Protein AF-A0A4S2CFI7-F1 (afdb_monomer_lite)

Secondary structure (DSSP, 8-state):
-B-TTT--B----TTTTTEEEETTTTEEEE---HHHHHHHHHHHHHHHHHHHSS--SEEEEEEEESS-TTPPPEEEEEESSS---TTTGGG--EE-SSHHHHHHTTSSSSSSEEEEEEEEEES--

Radius of gyration: 17.11 Å; chains: 1; bounding box: 37×32×46 Å

Foldseek 3Di:
DQDPPPRDDDDAPPCNQQWDADPVVRFIFGDADLVVQLVQLVVQQVVVCVPPVDAFQKWWFWKGFPPDGPDDTDTAIEGCPPDDDPVCNVRHPYYHVHSVRVSCQQDPPDDRMHTRHTDHTHNDD

Structure (mmCIF, N/CA/C/O backbone):
data_AF-A0A4S2CFI7-F1
#
_entry.id   AF-A0A4S2CFI7-F1
#
loop_
_atom_site.group_PDB
_atom_site.id
_atom_site.type_symbol
_atom_site.label_atom_id
_atom_site.label_alt_id
_atom_site.label_comp_id
_atom_site.label_asym_id
_atom_site.label_entity_id
_atom_site.label_seq_id
_atom_site.pdbx_PDB_ins_code
_atom_site.Cartn_x
_atom_site.Cartn_y
_atom_site.Cartn_z
_atom_site.occupancy
_atom_site.B_iso_or_equiv
_atom_site.auth_seq_id
_atom_site.auth_comp_id
_atom_site.auth_asym_id
_atom_site.auth_atom_id
_atom_site.pdbx_PDB_model_num
ATOM 1 N N . MET A 1 1 ? 19.513 -15.300 -19.535 1.00 69.62 1 MET A N 1
ATOM 2 C CA . MET A 1 1 ? 18.049 -15.502 -19.647 1.00 69.62 1 MET A CA 1
ATOM 3 C C . MET A 1 1 ? 17.572 -14.963 -20.997 1.00 69.62 1 MET A C 1
ATOM 5 O O . MET A 1 1 ? 18.251 -14.113 -21.568 1.00 69.62 1 MET A O 1
ATOM 9 N N . ILE A 1 2 ? 16.498 -15.518 -21.569 1.00 75.38 2 ILE A N 1
ATOM 10 C CA . ILE A 1 2 ? 15.978 -15.089 -22.880 1.00 75.38 2 ILE A CA 1
ATOM 11 C C . ILE A 1 2 ? 15.001 -13.940 -22.649 1.00 75.38 2 ILE A C 1
ATOM 13 O O . ILE A 1 2 ? 14.039 -14.109 -21.905 1.00 75.38 2 ILE A O 1
ATOM 17 N N . ASN A 1 3 ? 15.234 -12.797 -23.289 1.00 71.38 3 ASN A N 1
ATOM 18 C CA . ASN A 1 3 ? 14.285 -11.691 -23.262 1.00 71.38 3 ASN A CA 1
ATOM 19 C C . ASN A 1 3 ? 12.974 -12.127 -23.960 1.00 71.38 3 ASN A C 1
ATOM 21 O O . ASN A 1 3 ? 13.016 -12.557 -25.121 1.00 71.38 3 ASN A O 1
ATOM 25 N N . PRO A 1 4 ? 11.807 -12.051 -23.293 1.00 75.00 4 PRO A N 1
ATOM 26 C CA . PRO A 1 4 ? 10.551 -12.537 -23.859 1.00 75.00 4 PRO A CA 1
ATOM 27 C C . PRO A 1 4 ? 10.091 -11.733 -25.084 1.00 75.00 4 PRO A C 1
ATOM 29 O O . PRO A 1 4 ? 9.435 -12.321 -25.952 1.00 75.00 4 PRO A O 1
ATOM 32 N N . ASN A 1 5 ? 10.491 -10.461 -25.193 1.00 76.12 5 ASN A N 1
ATOM 33 C CA . ASN A 1 5 ? 10.078 -9.536 -26.248 1.00 76.12 5 ASN A CA 1
ATOM 34 C C . ASN A 1 5 ? 10.846 -9.753 -27.563 1.00 76.12 5 ASN A C 1
ATOM 36 O O . ASN A 1 5 ? 10.228 -9.784 -28.623 1.00 76.12 5 ASN A O 1
ATOM 40 N N . ASP A 1 6 ? 12.173 -9.937 -27.517 1.00 89.12 6 ASP A N 1
ATOM 41 C CA . ASP A 1 6 ? 13.024 -10.005 -28.726 1.00 89.12 6 ASP A CA 1
ATOM 42 C C . ASP A 1 6 ? 13.767 -11.342 -28.925 1.00 89.12 6 ASP A C 1
ATOM 44 O O . ASP A 1 6 ? 14.447 -11.537 -29.932 1.00 89.12 6 ASP A O 1
ATOM 48 N N . LYS A 1 7 ? 13.623 -12.285 -27.984 1.00 82.44 7 LYS A N 1
ATOM 49 C CA . LYS A 1 7 ? 14.275 -13.609 -27.973 1.00 82.44 7 LYS A CA 1
ATOM 50 C C . LYS A 1 7 ? 15.808 -13.580 -27.926 1.00 82.44 7 LYS A C 1
ATOM 52 O O . LYS A 1 7 ? 16.443 -14.619 -28.111 1.00 82.44 7 LYS A O 1
ATOM 57 N N . SER A 1 8 ? 16.418 -12.431 -27.638 1.00 87.94 8 SER A N 1
ATOM 58 C CA . SER A 1 8 ? 17.863 -12.320 -27.442 1.00 87.94 8 SER A CA 1
ATOM 59 C C . SER A 1 8 ? 18.303 -12.930 -26.106 1.00 87.94 8 SER A C 1
ATOM 61 O O . SER A 1 8 ? 17.574 -12.905 -25.108 1.00 87.94 8 SER A O 1
ATOM 63 N N . PHE A 1 9 ? 19.519 -13.484 -26.071 1.00 78.38 9 PHE A N 1
ATOM 64 C CA . PHE A 1 9 ? 20.162 -13.874 -24.818 1.00 78.38 9 PHE A CA 1
ATOM 65 C C . PHE A 1 9 ? 20.728 -12.625 -24.149 1.00 78.38 9 PHE A C 1
ATOM 67 O O . PHE A 1 9 ? 21.647 -12.003 -24.680 1.00 78.38 9 PHE A O 1
ATOM 74 N N . ARG A 1 10 ? 20.203 -12.284 -22.971 1.00 75.19 10 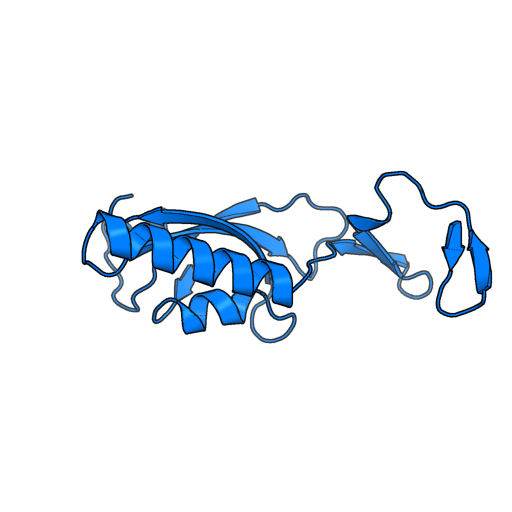ARG A N 1
ATOM 75 C CA . ARG A 1 10 ? 20.738 -11.204 -22.139 1.00 75.19 10 ARG A CA 1
ATOM 76 C C . ARG A 1 10 ? 21.206 -11.758 -20.798 1.00 75.19 10 ARG A C 1
ATOM 78 O O . ARG A 1 10 ? 20.628 -12.713 -20.257 1.00 75.19 10 ARG A O 1
ATOM 85 N N . ASN A 1 11 ? 22.294 -11.180 -20.300 1.00 71.88 11 ASN A N 1
ATOM 86 C CA . ASN A 1 11 ? 22.727 -11.402 -18.932 1.00 71.88 11 ASN A CA 1
ATOM 87 C C . ASN A 1 11 ? 21.939 -10.437 -18.050 1.00 71.88 11 ASN A C 1
ATOM 89 O O . ASN A 1 11 ? 22.105 -9.228 -18.174 1.00 71.88 11 ASN A O 1
ATOM 93 N N . TYR A 1 12 ? 21.054 -10.982 -17.232 1.00 67.75 12 TYR A N 1
ATOM 94 C CA . TYR A 1 12 ? 20.316 -10.228 -16.234 1.00 67.75 12 TYR A CA 1
ATOM 95 C C . TYR A 1 12 ? 20.971 -10.556 -14.898 1.00 67.75 12 TYR A C 1
ATOM 97 O O . TYR A 1 12 ? 21.232 -11.731 -14.633 1.00 67.75 12 TYR A O 1
ATOM 105 N N . THR A 1 13 ? 21.310 -9.535 -14.120 1.00 66.88 13 THR A N 1
ATOM 106 C CA . THR A 1 13 ? 21.809 -9.709 -12.754 1.00 66.88 13 THR A CA 1
ATOM 107 C C . THR A 1 13 ? 20.684 -10.219 -11.853 1.00 66.88 13 THR A C 1
ATOM 109 O O . THR A 1 13 ? 19.512 -10.140 -12.222 1.00 66.88 13 THR A O 1
ATOM 112 N N . ASP A 1 14 ? 21.026 -10.738 -10.674 1.00 64.19 14 ASP A N 1
ATOM 113 C CA . ASP A 1 14 ? 20.045 -11.305 -9.734 1.00 64.19 14 ASP A CA 1
ATOM 114 C C . ASP A 1 14 ? 18.986 -10.271 -9.283 1.00 64.19 14 ASP A C 1
ATOM 116 O O . ASP A 1 14 ? 17.872 -10.631 -8.921 1.00 64.19 14 ASP A O 1
ATOM 120 N N . GLU A 1 15 ? 19.298 -8.978 -9.401 1.00 66.31 15 GLU A N 1
ATOM 121 C CA . GLU A 1 15 ? 18.434 -7.836 -9.064 1.00 66.31 15 GLU A CA 1
ATOM 122 C C . GLU A 1 15 ? 17.577 -7.339 -10.245 1.00 66.31 15 GLU A C 1
ATOM 124 O O . GLU A 1 15 ? 16.806 -6.392 -10.105 1.00 66.31 15 GLU A O 1
ATOM 129 N N . ALA A 1 16 ? 17.690 -7.946 -11.430 1.00 65.00 16 ALA A N 1
ATOM 130 C CA . ALA A 1 16 ? 17.037 -7.454 -12.648 1.00 65.00 16 ALA A CA 1
ATOM 131 C C . ALA A 1 16 ? 15.499 -7.524 -12.632 1.00 65.00 16 ALA A C 1
ATOM 133 O O . ALA A 1 16 ? 14.859 -7.005 -13.545 1.00 65.00 16 ALA A O 1
ATOM 134 N N . PHE A 1 17 ? 14.918 -8.191 -11.635 1.00 68.31 17 PHE A N 1
ATOM 135 C CA . PHE A 1 17 ? 13.473 -8.232 -11.411 1.00 68.31 17 PHE A CA 1
ATOM 136 C C . PHE A 1 17 ? 12.990 -7.175 -10.415 1.00 68.31 17 PHE A C 1
ATOM 138 O O . PHE A 1 17 ? 11.791 -6.967 -10.305 1.00 68.31 17 PHE A O 1
ATOM 145 N N . ILE A 1 18 ? 13.910 -6.503 -9.720 1.00 73.81 18 ILE A N 1
ATOM 146 C CA . ILE A 1 18 ? 13.594 -5.493 -8.704 1.00 73.81 18 ILE A CA 1
ATOM 147 C C . ILE A 1 18 ? 13.506 -4.104 -9.351 1.00 73.81 18 ILE A C 1
ATOM 149 O O . ILE A 1 18 ? 12.705 -3.270 -8.940 1.00 73.81 18 ILE A O 1
ATOM 153 N N . TYR A 1 19 ? 14.287 -3.863 -10.412 1.00 78.50 19 TYR A N 1
ATOM 154 C CA . TYR A 1 19 ? 14.309 -2.581 -11.115 1.00 78.50 19 TYR A CA 1
ATOM 155 C C . TYR A 1 19 ? 14.288 -2.750 -12.638 1.00 78.50 19 TYR A C 1
ATOM 157 O O . TYR A 1 19 ? 14.992 -3.586 -13.208 1.00 78.50 19 TYR A O 1
ATOM 165 N N . GLY A 1 20 ? 13.521 -1.899 -13.316 1.00 79.62 20 GLY A N 1
ATOM 166 C CA . GLY A 1 20 ? 13.465 -1.789 -14.766 1.00 79.62 20 GLY A CA 1
ATOM 167 C C . GLY A 1 20 ? 14.380 -0.677 -15.258 1.00 79.62 20 GLY A C 1
ATOM 168 O O . GLY A 1 20 ? 14.179 0.485 -14.921 1.00 79.62 20 GLY A O 1
ATOM 169 N N . TRP A 1 21 ? 15.373 -1.012 -16.084 1.00 82.75 21 TRP A N 1
ATOM 170 C CA . TRP A 1 21 ? 16.262 -0.032 -16.715 1.00 82.75 21 TRP A CA 1
ATOM 171 C C . TRP A 1 21 ? 15.764 0.373 -18.105 1.00 82.75 21 TRP A C 1
ATOM 173 O O . TRP A 1 21 ? 15.538 -0.478 -18.969 1.00 82.75 21 TRP A O 1
ATOM 183 N N . CYS A 1 22 ? 15.661 1.679 -18.347 1.00 81.62 22 CYS A N 1
ATOM 184 C CA . CYS A 1 22 ? 15.386 2.244 -19.660 1.00 81.62 22 CYS A CA 1
ATOM 185 C C . CYS A 1 22 ? 16.680 2.751 -20.311 1.00 81.62 22 CYS A C 1
ATOM 187 O O . CYS A 1 22 ? 17.249 3.767 -19.903 1.00 81.62 22 CYS A O 1
ATOM 189 N N . ASP A 1 23 ? 17.122 2.073 -21.373 1.00 81.69 23 ASP A N 1
ATOM 190 C CA . ASP A 1 23 ? 18.340 2.436 -22.103 1.00 81.69 23 ASP A CA 1
ATOM 191 C C . ASP A 1 23 ? 18.246 3.776 -22.838 1.00 81.69 23 ASP A C 1
ATOM 193 O O . ASP A 1 23 ? 19.274 4.426 -23.022 1.00 81.69 23 ASP A O 1
ATOM 197 N N . ASP A 1 24 ? 17.056 4.211 -23.242 1.00 86.94 24 ASP A N 1
ATOM 198 C CA . ASP A 1 24 ? 16.885 5.492 -23.934 1.00 86.94 24 ASP A CA 1
ATOM 199 C C . ASP A 1 24 ? 16.895 6.658 -22.941 1.00 86.94 24 ASP A C 1
ATOM 201 O O . ASP A 1 24 ? 17.576 7.662 -23.155 1.00 86.94 24 ASP A O 1
ATOM 205 N N . CYS A 1 25 ? 16.201 6.492 -21.813 1.00 84.31 25 CYS A N 1
ATOM 206 C CA . CYS A 1 25 ? 16.101 7.504 -20.764 1.00 84.31 25 CYS A CA 1
ATOM 207 C C . CYS A 1 25 ? 17.321 7.534 -19.832 1.00 84.31 25 CYS A C 1
ATOM 209 O O . CYS A 1 25 ? 17.503 8.510 -19.109 1.00 84.31 25 CYS A O 1
ATOM 211 N N . LYS A 1 26 ? 18.151 6.481 -19.837 1.00 84.00 26 LYS A N 1
ATOM 212 C CA . LYS A 1 26 ? 19.283 6.298 -18.910 1.00 84.00 26 LYS A CA 1
ATOM 213 C C . LYS A 1 26 ? 18.859 6.370 -17.439 1.00 84.00 26 LYS A C 1
ATOM 215 O O . LYS A 1 26 ? 19.579 6.924 -16.612 1.00 84.00 26 LYS A O 1
ATOM 220 N N . THR A 1 27 ? 17.695 5.802 -17.138 1.00 81.06 27 THR A N 1
ATOM 221 C CA . THR A 1 27 ? 17.100 5.779 -15.799 1.00 81.06 27 THR A CA 1
ATOM 222 C C . THR A 1 27 ? 16.600 4.380 -15.448 1.00 81.06 27 THR A C 1
ATOM 224 O O . THR A 1 27 ? 16.267 3.598 -16.344 1.00 81.06 27 THR A O 1
ATOM 227 N N . GLY A 1 28 ? 16.579 4.070 -14.154 1.00 79.19 28 GLY A N 1
ATOM 228 C CA . GLY A 1 28 ? 16.033 2.839 -13.596 1.00 79.19 28 GLY A CA 1
ATOM 229 C C . GLY A 1 28 ? 14.880 3.150 -12.648 1.00 79.19 28 GLY A C 1
ATOM 230 O O . GLY A 1 28 ? 14.958 4.122 -11.904 1.00 79.19 28 GLY A O 1
ATOM 231 N N . VAL A 1 29 ? 13.835 2.328 -12.669 1.00 80.94 29 VAL A N 1
ATOM 232 C CA . VAL A 1 29 ? 12.657 2.456 -11.794 1.00 80.94 29 VAL A CA 1
ATOM 233 C C . VAL A 1 29 ? 12.418 1.157 -11.037 1.00 80.94 29 VAL A C 1
ATOM 235 O O . VAL A 1 29 ? 12.740 0.092 -11.561 1.00 80.94 29 VAL A O 1
ATOM 238 N N . VAL A 1 30 ? 11.863 1.229 -9.827 1.00 83.81 30 VAL A N 1
ATOM 239 C CA . VAL A 1 30 ? 11.397 0.039 -9.094 1.00 83.81 30 VAL A CA 1
ATOM 240 C C . VAL A 1 30 ? 10.281 -0.633 -9.895 1.00 83.81 30 VAL A C 1
ATOM 242 O O . VAL A 1 30 ? 9.415 0.046 -10.450 1.00 83.81 30 VAL A O 1
ATOM 245 N N . LEU A 1 31 ? 10.319 -1.961 -9.988 1.00 84.88 31 LEU A N 1
ATOM 246 C CA . LEU A 1 31 ? 9.222 -2.752 -10.537 1.00 84.88 31 LEU A CA 1
ATOM 247 C C . LEU A 1 31 ? 8.326 -3.222 -9.393 1.00 84.88 31 LEU A 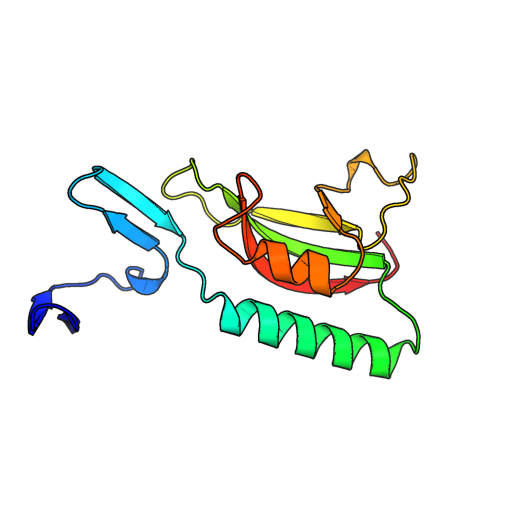C 1
ATOM 249 O O . LEU A 1 31 ? 8.823 -3.708 -8.382 1.00 84.88 31 LEU A O 1
ATOM 253 N N . SER A 1 32 ? 7.018 -3.091 -9.582 1.00 88.12 32 SER A N 1
ATOM 254 C CA . SER A 1 32 ? 5.994 -3.604 -8.673 1.00 88.12 32 SER A CA 1
ATOM 255 C C . SER A 1 32 ? 4.966 -4.385 -9.486 1.00 88.12 32 SER A C 1
ATOM 257 O O . SER A 1 32 ? 4.590 -3.948 -10.581 1.00 88.12 32 SER A O 1
ATOM 259 N N . ASP A 1 33 ? 4.542 -5.542 -8.980 1.00 92.19 33 ASP A N 1
ATOM 260 C CA . ASP A 1 33 ? 3.405 -6.275 -9.531 1.00 92.19 33 ASP A CA 1
ATOM 261 C C . ASP A 1 33 ? 2.124 -5.727 -8.892 1.00 92.19 33 ASP A C 1
ATOM 263 O O . ASP A 1 33 ? 1.795 -6.003 -7.741 1.00 92.19 33 ASP A O 1
ATOM 267 N N . VAL A 1 34 ? 1.422 -4.888 -9.653 1.00 94.88 34 VAL A N 1
ATOM 268 C CA . VAL A 1 34 ? 0.229 -4.175 -9.183 1.00 94.88 34 VAL A CA 1
ATOM 269 C C . VAL A 1 34 ? -0.875 -5.140 -8.753 1.00 94.88 34 VAL A C 1
ATOM 271 O O . VAL A 1 34 ? -1.587 -4.861 -7.788 1.00 94.88 34 VAL A O 1
ATOM 274 N N . ASP A 1 35 ? -1.041 -6.255 -9.467 1.00 96.44 35 ASP A N 1
ATOM 275 C CA . ASP A 1 35 ? -2.096 -7.218 -9.164 1.00 96.44 35 ASP A CA 1
ATOM 276 C C . ASP A 1 35 ? -1.743 -8.001 -7.891 1.00 96.44 35 ASP A C 1
ATOM 278 O O . ASP A 1 35 ? -2.597 -8.141 -7.016 1.00 96.44 35 ASP A O 1
ATOM 282 N N . GLU A 1 36 ? -0.479 -8.414 -7.731 1.00 96.12 36 GLU A N 1
ATOM 283 C CA . GLU A 1 36 ? 0.006 -9.081 -6.512 1.00 96.12 36 GLU A CA 1
ATOM 284 C C . GLU A 1 36 ? -0.164 -8.191 -5.273 1.00 96.12 36 GLU A C 1
ATOM 286 O O . GLU A 1 36 ? -0.752 -8.624 -4.281 1.00 96.12 36 GLU A O 1
ATOM 291 N N . VAL A 1 37 ? 0.243 -6.919 -5.349 1.00 96.75 37 VAL A N 1
ATOM 292 C CA . VAL A 1 37 ? 0.098 -5.966 -4.234 1.00 96.75 37 VAL A CA 1
ATOM 293 C C . VAL A 1 37 ? -1.368 -5.806 -3.822 1.00 96.75 37 VAL A C 1
ATOM 295 O O . VAL A 1 37 ? -1.691 -5.782 -2.633 1.00 96.75 37 VAL A O 1
ATOM 298 N N . LYS A 1 38 ? -2.291 -5.725 -4.787 1.00 98.31 38 LYS A N 1
ATOM 299 C CA . LYS A 1 38 ? -3.729 -5.622 -4.496 1.00 98.31 38 LYS A CA 1
ATOM 300 C C . LYS A 1 38 ? -4.290 -6.897 -3.875 1.00 98.31 38 LYS A C 1
ATOM 302 O O . LYS A 1 38 ? -5.067 -6.804 -2.925 1.00 98.31 38 LYS A O 1
ATOM 307 N N . GLU A 1 39 ? -3.905 -8.065 -4.387 1.00 98.19 39 GLU A N 1
ATOM 308 C CA . GLU A 1 39 ? -4.310 -9.359 -3.829 1.00 98.19 39 GLU A CA 1
ATOM 309 C C . GLU A 1 39 ? -3.794 -9.550 -2.395 1.00 98.19 39 GLU A C 1
ATOM 311 O O . GLU A 1 39 ? -4.501 -10.101 -1.544 1.00 98.19 39 GLU A O 1
ATOM 316 N N . ASP A 1 40 ? -2.588 -9.067 -2.104 1.00 97.88 40 ASP A N 1
ATOM 317 C CA . ASP A 1 40 ? -1.994 -9.117 -0.772 1.00 97.88 40 ASP A CA 1
ATOM 318 C C . ASP A 1 40 ? -2.697 -8.170 0.209 1.00 97.88 40 ASP A C 1
ATOM 320 O O . ASP A 1 40 ? -3.007 -8.579 1.333 1.00 97.88 40 ASP A O 1
ATOM 324 N N . ILE A 1 41 ? -3.065 -6.959 -0.226 1.00 98.31 41 ILE A N 1
ATOM 325 C CA . ILE A 1 41 ? -3.913 -6.047 0.559 1.00 98.31 41 ILE A CA 1
ATOM 326 C C . ILE A 1 41 ? -5.272 -6.693 0.865 1.00 98.31 41 ILE A C 1
ATOM 328 O O . ILE A 1 41 ? -5.719 -6.667 2.015 1.00 98.31 41 ILE A O 1
ATOM 332 N N . ASP A 1 42 ? -5.924 -7.304 -0.130 1.00 98.38 42 ASP A N 1
ATOM 333 C CA . ASP A 1 42 ? -7.214 -7.978 0.057 1.00 98.38 42 ASP A CA 1
ATOM 334 C C . ASP A 1 42 ? -7.104 -9.140 1.061 1.00 98.38 42 ASP A C 1
ATOM 336 O O . ASP A 1 42 ? -7.983 -9.325 1.911 1.00 98.38 42 ASP A O 1
ATOM 340 N N . ARG A 1 43 ? -6.001 -9.900 1.016 1.00 98.00 43 ARG A N 1
ATOM 341 C CA . ARG A 1 43 ? -5.726 -10.982 1.972 1.00 98.00 43 ARG A CA 1
ATOM 342 C C . ARG A 1 43 ? -5.519 -10.451 3.387 1.00 98.00 43 ARG A C 1
ATOM 344 O O . ARG A 1 43 ? -6.149 -10.952 4.315 1.00 98.00 43 ARG A O 1
ATOM 351 N N . LEU A 1 44 ? -4.686 -9.423 3.550 1.00 97.75 44 LEU A N 1
ATOM 352 C CA . LEU A 1 44 ? -4.442 -8.789 4.848 1.00 97.75 44 LEU A CA 1
ATOM 353 C C . LEU A 1 44 ? -5.722 -8.221 5.447 1.00 97.75 44 LEU A C 1
ATOM 355 O O . LEU A 1 44 ? -5.957 -8.361 6.647 1.00 97.75 44 LEU A O 1
ATOM 359 N N . TYR A 1 45 ? -6.565 -7.608 4.620 1.00 97.38 45 TYR A N 1
ATOM 360 C CA . TYR A 1 45 ? -7.851 -7.089 5.056 1.00 97.38 45 TYR A CA 1
ATOM 361 C C . TYR A 1 45 ? -8.786 -8.203 5.534 1.00 97.38 45 TYR A C 1
ATOM 363 O O . TYR A 1 45 ? -9.366 -8.097 6.618 1.00 97.38 45 TYR A O 1
ATOM 371 N N . ALA A 1 46 ? -8.889 -9.299 4.778 1.00 96.75 46 ALA A N 1
ATOM 372 C CA . ALA A 1 46 ? -9.684 -10.458 5.173 1.00 96.75 46 ALA A CA 1
ATOM 373 C C . ALA A 1 46 ? -9.197 -11.069 6.501 1.00 96.75 46 ALA A C 1
ATOM 375 O O . ALA A 1 46 ? -10.013 -11.349 7.385 1.00 96.75 46 ALA A O 1
ATOM 376 N N . ASP A 1 47 ? -7.880 -11.223 6.665 1.00 96.69 47 ASP A N 1
ATOM 377 C CA . ASP A 1 47 ? -7.265 -11.741 7.890 1.00 96.69 47 ASP A CA 1
ATOM 378 C C . ASP A 1 47 ? -7.488 -10.797 9.084 1.00 96.69 47 ASP A C 1
ATOM 380 O O . ASP A 1 47 ? -7.834 -11.243 10.183 1.00 96.69 47 ASP A O 1
ATOM 384 N N . TYR A 1 48 ? -7.353 -9.484 8.872 1.00 96.12 48 TYR A N 1
ATOM 385 C CA . TYR A 1 48 ? -7.592 -8.472 9.899 1.00 96.12 48 TYR A CA 1
ATOM 386 C C . TYR A 1 48 ? -9.043 -8.502 10.388 1.00 96.12 48 TYR A C 1
ATOM 388 O O . TYR A 1 48 ? -9.295 -8.575 11.599 1.00 96.12 48 TYR A O 1
ATOM 396 N N . TYR A 1 49 ? -9.993 -8.499 9.450 1.00 93.06 49 TYR A N 1
ATOM 397 C CA . TYR A 1 49 ? -11.421 -8.485 9.748 1.00 93.06 49 TYR A CA 1
ATOM 398 C C . TYR A 1 49 ? -11.865 -9.759 10.478 1.00 93.06 49 TYR A C 1
ATOM 400 O O . TYR A 1 49 ? -12.653 -9.685 11.420 1.00 93.06 49 TYR A O 1
ATOM 408 N N . ALA A 1 50 ? -11.309 -10.920 10.111 1.00 94.50 50 ALA A N 1
ATOM 409 C CA . ALA A 1 50 ? -11.575 -12.187 10.791 1.00 94.50 50 ALA A CA 1
ATOM 410 C C . ALA A 1 50 ? -11.125 -12.199 12.267 1.00 94.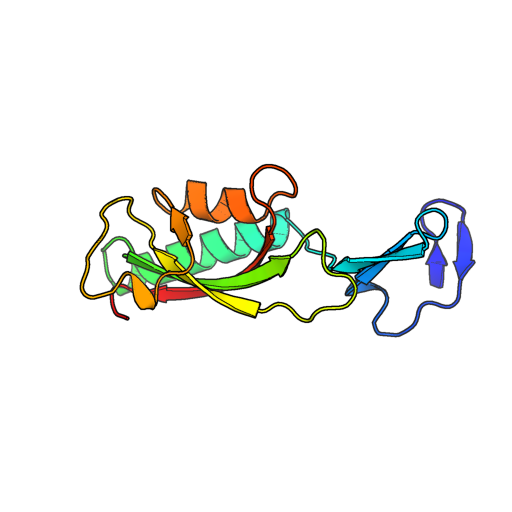50 50 ALA A C 1
ATOM 412 O O . ALA A 1 50 ? -11.673 -12.964 13.062 1.00 94.50 50 ALA A O 1
ATOM 413 N N . GLY A 1 51 ? -10.134 -11.379 12.635 1.00 92.50 51 GLY A N 1
ATOM 414 C CA . GLY A 1 51 ? -9.606 -11.288 14.000 1.00 92.50 51 GLY A CA 1
ATOM 415 C C . GLY A 1 51 ? -10.232 -10.197 14.875 1.00 92.50 51 GLY A C 1
ATOM 416 O O . GLY A 1 51 ? -10.317 -10.383 16.089 1.00 92.50 51 GLY A O 1
ATOM 417 N N . HIS A 1 52 ? -10.654 -9.073 14.285 1.00 89.75 52 HIS A N 1
ATOM 418 C CA . HIS A 1 52 ? -11.059 -7.870 15.032 1.00 89.75 52 HIS A CA 1
ATOM 419 C C . HIS A 1 52 ? -12.546 -7.519 14.899 1.00 89.75 52 HIS A C 1
ATOM 421 O O . HIS A 1 52 ? -13.066 -6.804 15.751 1.00 89.75 52 HIS A O 1
ATOM 427 N N . GLU A 1 53 ? -13.231 -8.009 13.857 1.00 86.62 53 GLU A N 1
ATOM 428 C CA . GLU A 1 53 ? -14.621 -7.648 13.517 1.00 86.62 53 GLU A CA 1
ATOM 429 C C . GLU A 1 53 ? -14.844 -6.131 13.298 1.00 86.62 53 GLU A C 1
ATOM 431 O O . GLU A 1 53 ? -15.970 -5.633 13.374 1.00 86.62 53 GLU A O 1
ATOM 436 N N . THR A 1 54 ? -13.775 -5.381 13.010 1.00 90.19 54 THR A N 1
ATOM 437 C CA . THR A 1 54 ? -13.796 -3.933 12.755 1.00 90.19 54 THR A CA 1
ATOM 438 C C . THR A 1 54 ? -12.956 -3.569 11.534 1.00 90.19 54 THR A C 1
ATOM 440 O O . THR A 1 54 ? -12.062 -4.314 11.142 1.00 90.19 54 THR A O 1
ATOM 443 N N . GLU A 1 55 ? -13.221 -2.398 10.953 1.00 92.06 55 GLU A N 1
ATOM 444 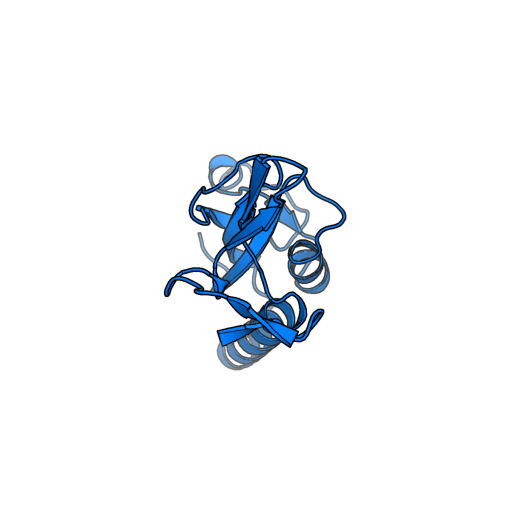C CA . GLU A 1 55 ? -12.382 -1.816 9.898 1.00 92.06 55 GLU A CA 1
ATOM 445 C C . GLU A 1 55 ? -11.026 -1.355 10.475 1.00 92.06 55 GLU A C 1
ATOM 447 O O . GLU A 1 55 ? -11.000 -0.784 11.573 1.00 92.06 55 GLU A O 1
ATOM 452 N N . PRO A 1 56 ? -9.905 -1.566 9.765 1.00 94.94 56 PRO A N 1
ATOM 453 C CA . PRO A 1 56 ? -8.616 -0.995 10.138 1.00 94.94 56 PRO A CA 1
ATOM 454 C C . PRO A 1 56 ? -8.603 0.524 9.914 1.00 94.94 56 PRO A C 1
ATOM 456 O O . PRO A 1 56 ? -9.262 1.040 9.013 1.00 94.94 56 PRO A O 1
ATOM 459 N N . LEU A 1 57 ? -7.818 1.249 10.715 1.00 94.62 57 LEU A N 1
ATOM 460 C CA . LEU A 1 57 ? -7.667 2.707 10.590 1.00 94.62 57 LEU A CA 1
ATOM 461 C C . LEU A 1 57 ? -6.373 3.116 9.891 1.00 94.62 57 LEU A C 1
ATOM 463 O O . LEU A 1 57 ? -6.312 4.203 9.318 1.00 94.62 57 LEU A O 1
ATOM 467 N N . TYR A 1 58 ? -5.354 2.264 9.934 1.00 95.94 58 TYR A N 1
ATOM 468 C CA . TYR A 1 58 ? -4.041 2.534 9.371 1.00 95.94 58 TYR A CA 1
ATOM 469 C C . TYR A 1 58 ? -3.494 1.302 8.653 1.00 95.94 58 TYR A C 1
ATOM 471 O O . TYR A 1 58 ? -3.767 0.162 9.043 1.00 95.94 58 TYR A O 1
ATOM 479 N N . ALA A 1 59 ? -2.675 1.555 7.641 1.00 97.88 59 ALA A N 1
ATOM 480 C CA . ALA A 1 59 ? -1.869 0.567 6.947 1.00 97.88 59 ALA A CA 1
ATOM 481 C C . ALA A 1 59 ? -0.388 0.938 7.079 1.00 97.88 59 ALA A C 1
ATOM 483 O O . ALA A 1 59 ? -0.018 2.105 6.938 1.00 97.88 59 ALA A O 1
ATOM 484 N N . GLN A 1 60 ? 0.450 -0.054 7.371 1.00 98.00 60 GLN A N 1
ATOM 485 C CA . GLN A 1 60 ? 1.901 0.074 7.276 1.00 98.00 60 GLN A CA 1
ATOM 486 C C . GLN A 1 60 ? 2.334 -0.503 5.937 1.00 98.00 60 GLN A C 1
ATOM 488 O O . GLN A 1 60 ? 2.110 -1.688 5.689 1.00 98.00 60 GLN A O 1
ATOM 493 N N . CYS A 1 61 ? 2.927 0.327 5.089 1.00 97.81 61 CYS A N 1
ATOM 494 C CA . CYS A 1 61 ? 3.213 0.011 3.693 1.00 97.81 61 CYS A CA 1
ATOM 495 C C . CYS A 1 61 ? 4.627 0.448 3.315 1.00 97.81 61 CYS A C 1
ATOM 497 O O . CYS A 1 61 ? 5.282 1.164 4.070 1.00 97.81 61 CYS A O 1
ATOM 499 N N . GLU A 1 62 ? 5.065 0.059 2.125 1.00 96.56 62 GLU A N 1
ATOM 500 C CA . GLU A 1 62 ? 6.267 0.585 1.488 1.00 96.56 62 GLU A CA 1
ATOM 501 C C . GL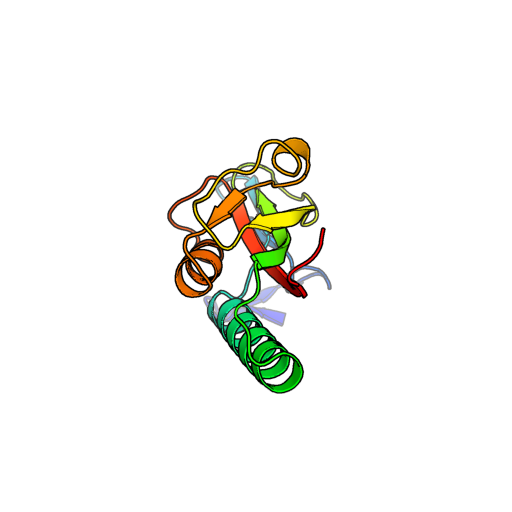U A 1 62 ? 5.902 1.294 0.183 1.00 96.56 62 GLU A C 1
ATOM 503 O O . GLU A 1 62 ? 5.027 0.838 -0.560 1.00 96.56 62 GLU A O 1
ATOM 508 N N . ILE A 1 63 ? 6.561 2.423 -0.086 1.00 95.50 63 ILE A N 1
ATOM 509 C CA . ILE A 1 63 ? 6.365 3.204 -1.311 1.00 95.50 63 ILE A CA 1
ATOM 510 C C . ILE A 1 63 ? 7.673 3.429 -2.057 1.00 95.50 63 ILE A C 1
ATOM 512 O O . ILE A 1 63 ? 8.733 3.577 -1.453 1.00 95.50 63 ILE A O 1
ATOM 516 N N . ALA A 1 64 ? 7.580 3.533 -3.378 1.00 92.94 64 ALA A N 1
ATOM 517 C CA . ALA A 1 64 ? 8.669 3.973 -4.237 1.00 92.94 64 ALA A CA 1
ATOM 518 C C . ALA A 1 64 ? 8.290 5.279 -4.947 1.00 92.94 64 ALA A C 1
ATOM 520 O O . ALA A 1 64 ? 7.205 5.392 -5.523 1.00 92.94 64 ALA A O 1
ATOM 521 N N . TRP A 1 65 ? 9.195 6.258 -4.929 1.00 92.44 65 TRP A N 1
ATOM 522 C CA . TRP A 1 65 ? 9.043 7.512 -5.668 1.00 92.44 65 TRP A CA 1
ATOM 523 C C . TRP A 1 65 ? 9.237 7.289 -7.170 1.00 92.44 65 TRP A C 1
ATOM 525 O O . TRP A 1 65 ? 10.116 6.537 -7.591 1.00 92.44 65 TRP A O 1
ATOM 535 N N . LYS A 1 66 ? 8.415 7.944 -7.998 1.00 88.25 66 LYS A N 1
ATOM 536 C CA . LYS A 1 66 ? 8.446 7.772 -9.463 1.00 88.25 66 LYS A CA 1
ATOM 537 C C . LYS A 1 66 ? 9.613 8.505 -10.125 1.00 88.25 66 LYS A C 1
ATOM 539 O O . LYS A 1 66 ? 10.051 8.108 -11.206 1.00 88.25 66 LYS A O 1
ATOM 544 N N . ASP A 1 67 ? 10.084 9.587 -9.516 1.00 83.94 67 ASP A N 1
ATOM 545 C CA . ASP A 1 67 ? 11.149 10.448 -10.032 1.00 83.94 67 ASP A CA 1
ATOM 546 C C . ASP A 1 67 ? 12.542 10.099 -9.482 1.00 83.94 67 ASP A C 1
ATOM 548 O O . ASP A 1 67 ? 13.551 10.482 -10.084 1.00 83.94 67 ASP A O 1
ATOM 552 N N . GLU A 1 68 ? 12.622 9.319 -8.403 1.00 78.44 68 GLU A N 1
ATOM 553 C CA . GLU A 1 68 ? 13.886 8.872 -7.825 1.00 78.44 68 GLU A CA 1
ATOM 554 C C . GLU A 1 68 ? 14.321 7.509 -8.378 1.00 78.44 68 GLU A C 1
ATOM 556 O O . GLU A 1 68 ? 13.676 6.476 -8.208 1.00 78.44 68 GLU A O 1
ATOM 561 N N . SER A 1 69 ? 15.469 7.492 -9.054 1.00 71.31 69 SER A N 1
ATOM 562 C CA . SER A 1 69 ? 16.039 6.261 -9.602 1.00 71.31 69 SER A CA 1
ATOM 563 C C . SER A 1 69 ? 16.848 5.507 -8.552 1.00 71.31 69 SER A C 1
ATOM 565 O O . SER A 1 69 ? 17.698 6.102 -7.892 1.00 71.31 69 SER A O 1
ATOM 567 N N . PHE A 1 70 ? 16.679 4.183 -8.494 1.00 66.56 70 PHE A N 1
ATOM 568 C CA . PHE A 1 70 ? 17.472 3.275 -7.646 1.00 66.56 70 PHE A CA 1
ATOM 569 C C . PHE A 1 70 ? 17.371 3.531 -6.134 1.00 66.56 70 PHE A C 1
ATOM 571 O O . PHE A 1 70 ? 18.326 3.267 -5.402 1.00 66.56 70 PHE A O 1
ATOM 578 N N . VAL A 1 71 ? 16.234 4.043 -5.666 1.00 74.06 71 VAL A N 1
ATOM 579 C CA . VAL A 1 71 ? 15.969 4.203 -4.234 1.00 74.06 71 VAL A CA 1
ATOM 580 C C . VAL A 1 71 ? 15.177 3.000 -3.737 1.00 74.06 71 VAL A C 1
ATOM 582 O O . VAL A 1 71 ? 14.250 2.537 -4.402 1.00 74.06 71 VAL A O 1
ATOM 585 N N . GLU A 1 72 ? 15.594 2.466 -2.591 1.00 83.12 72 GLU A N 1
ATOM 586 C CA . GLU A 1 72 ? 14.882 1.387 -1.907 1.00 83.12 72 GLU A CA 1
ATOM 587 C C . GLU A 1 72 ? 13.491 1.876 -1.467 1.00 83.12 72 GLU A C 1
ATOM 589 O O . GLU A 1 72 ? 13.368 3.040 -1.062 1.00 83.12 72 GLU A O 1
ATOM 594 N N . PRO A 1 73 ? 12.453 1.020 -1.522 1.00 91.00 73 PRO A N 1
ATOM 595 C CA . PRO A 1 73 ? 11.137 1.372 -1.009 1.00 91.00 73 PRO A CA 1
ATOM 596 C C . PRO A 1 73 ? 11.194 1.904 0.428 1.00 91.00 73 PRO A C 1
ATOM 598 O O . PRO A 1 73 ? 11.949 1.416 1.271 1.00 91.00 73 PRO A O 1
ATOM 601 N N . GLN A 1 74 ? 10.412 2.945 0.701 1.00 93.75 74 GLN A N 1
ATOM 602 C CA . GLN A 1 74 ? 10.389 3.630 1.987 1.00 93.75 74 GLN A CA 1
ATOM 603 C C . GLN A 1 74 ? 9.166 3.200 2.798 1.00 93.75 74 GLN A C 1
ATOM 605 O O . GLN A 1 74 ? 8.050 3.271 2.277 1.00 93.75 74 GLN A O 1
ATOM 610 N N . PRO A 1 75 ? 9.336 2.807 4.073 1.00 96.50 75 PRO A N 1
ATOM 611 C CA . PRO A 1 75 ? 8.212 2.462 4.924 1.00 96.50 75 PRO A CA 1
ATOM 612 C C . PRO A 1 75 ? 7.408 3.715 5.278 1.00 96.50 75 PRO A C 1
ATOM 614 O O . PRO A 1 75 ? 7.968 4.737 5.684 1.00 96.50 75 PRO A O 1
ATOM 617 N N . VAL A 1 76 ? 6.088 3.622 5.163 1.00 97.25 76 VAL A N 1
ATOM 618 C CA . VAL A 1 76 ? 5.149 4.711 5.428 1.00 97.25 76 VAL A CA 1
ATOM 619 C C . VAL A 1 76 ? 3.914 4.210 6.166 1.00 97.25 76 VAL A C 1
ATOM 621 O O . VAL A 1 76 ? 3.486 3.067 6.008 1.00 97.25 76 VAL A O 1
ATOM 624 N N . THR A 1 77 ? 3.307 5.099 6.950 1.00 97.25 77 THR A N 1
ATOM 625 C CA . THR A 1 77 ? 1.998 4.861 7.562 1.00 97.25 77 THR A CA 1
ATOM 626 C C . THR A 1 77 ? 0.924 5.615 6.785 1.00 97.25 77 THR A C 1
ATOM 628 O O . THR A 1 77 ? 0.979 6.839 6.667 1.00 97.25 77 THR A O 1
ATOM 631 N N . ILE A 1 78 ? -0.070 4.890 6.279 1.00 96.69 78 ILE A N 1
ATOM 632 C CA . ILE A 1 78 ? -1.206 5.435 5.530 1.00 96.69 78 ILE A CA 1
ATOM 633 C C . ILE A 1 78 ? -2.451 5.358 6.409 1.00 96.69 78 ILE A C 1
ATOM 635 O O . ILE A 1 78 ? -2.737 4.312 6.992 1.00 96.69 78 ILE A O 1
ATOM 639 N N . LYS A 1 79 ? -3.209 6.451 6.513 1.00 96.31 79 LYS A N 1
ATOM 640 C CA . LYS A 1 79 ? -4.504 6.453 7.202 1.00 96.31 79 LYS A CA 1
ATOM 641 C C . LYS A 1 79 ? -5.603 6.027 6.236 1.00 96.31 79 LYS A C 1
ATOM 643 O O . LYS A 1 79 ? -5.664 6.530 5.125 1.00 96.31 79 LYS A O 1
ATOM 648 N N . LEU A 1 80 ? -6.496 5.143 6.668 1.00 95.75 80 LEU A N 1
ATOM 649 C CA . LEU A 1 80 ? -7.602 4.599 5.866 1.00 95.75 80 LEU A CA 1
ATOM 650 C C . LEU A 1 80 ? -8.935 5.330 6.098 1.00 95.75 80 LEU A C 1
ATOM 652 O O . LEU A 1 80 ? -10.005 4.809 5.790 1.00 95.75 80 LEU A O 1
ATOM 656 N N . SER A 1 81 ? -8.872 6.545 6.640 1.00 91.75 81 SER A N 1
ATOM 657 C CA . SER A 1 81 ? -9.995 7.472 6.748 1.00 91.75 81 SER A CA 1
ATOM 658 C C . SER A 1 81 ? -9.532 8.874 6.359 1.00 91.75 81 SER A C 1
ATOM 660 O O . SER A 1 81 ? -8.374 9.237 6.561 1.00 91.75 81 SER A O 1
ATOM 662 N N . VAL A 1 82 ? -10.461 9.675 5.837 1.00 86.88 82 VAL A N 1
ATOM 663 C CA . VAL A 1 82 ? -10.238 11.086 5.477 1.00 86.88 82 VAL A CA 1
ATOM 664 C C . VAL A 1 82 ? -10.222 12.030 6.684 1.00 86.88 82 VAL A C 1
ATOM 666 O O . VAL A 1 82 ? -9.962 13.223 6.533 1.00 86.88 82 VAL A O 1
ATOM 669 N N . ASP A 1 83 ? -10.525 11.526 7.879 1.00 84.44 83 ASP A N 1
ATOM 670 C CA . ASP A 1 83 ? -10.570 12.338 9.087 1.00 84.44 83 ASP A CA 1
ATOM 671 C C . ASP A 1 83 ? -9.142 12.615 9.556 1.00 84.44 83 ASP A C 1
ATOM 673 O O . ASP A 1 83 ? -8.454 11.723 10.057 1.00 84.44 83 ASP A O 1
ATOM 677 N N . ALA A 1 84 ? -8.680 13.854 9.422 1.00 73.00 84 ALA A N 1
ATOM 678 C CA . ALA A 1 84 ? -7.419 14.274 10.021 1.00 73.00 84 ALA A CA 1
ATOM 679 C C . ALA A 1 84 ? -7.545 14.280 11.556 1.00 73.00 84 ALA A C 1
ATOM 681 O O . ALA A 1 84 ? -8.538 14.758 12.108 1.00 73.00 84 ALA A O 1
ATOM 682 N N . ASP A 1 85 ? -6.543 13.731 12.241 1.00 77.31 85 ASP A N 1
ATOM 683 C CA . ASP A 1 85 ? -6.417 13.815 13.698 1.00 77.31 85 ASP A CA 1
ATOM 684 C C . ASP A 1 85 ? -5.058 14.428 14.027 1.00 77.31 85 ASP A C 1
ATOM 686 O O . ASP A 1 85 ? -4.028 13.775 13.834 1.00 77.31 85 ASP A O 1
ATOM 690 N N . ASP A 1 86 ? -5.078 15.661 14.541 1.00 73.75 86 ASP A N 1
ATOM 691 C CA . ASP A 1 86 ? -3.899 16.461 14.897 1.00 73.75 86 ASP A CA 1
ATOM 692 C C . ASP A 1 86 ? -2.893 15.689 15.771 1.00 73.75 86 ASP A C 1
ATOM 694 O O . ASP A 1 86 ? -1.698 15.968 15.732 1.00 73.75 86 ASP A O 1
ATOM 698 N N . ALA A 1 87 ? -3.345 14.707 16.563 1.00 76.81 87 ALA A N 1
ATOM 699 C CA . ALA A 1 87 ? -2.465 13.915 17.421 1.00 76.81 87 ALA A CA 1
ATOM 700 C C . ALA A 1 87 ? -1.592 12.903 16.655 1.00 76.81 87 ALA A C 1
ATOM 702 O O . ALA A 1 87 ? -0.558 12.472 17.169 1.00 76.81 87 ALA A O 1
ATOM 703 N N . THR A 1 88 ? -2.014 12.494 15.456 1.00 79.50 88 THR A N 1
ATOM 704 C CA . THR A 1 88 ? -1.350 11.450 14.654 1.00 79.50 88 THR A CA 1
ATOM 705 C C . THR A 1 88 ? -0.870 11.931 13.290 1.00 79.50 88 THR A C 1
ATOM 707 O O . THR A 1 88 ? -0.077 11.229 12.668 1.00 79.50 88 THR A O 1
ATOM 710 N N . ASP A 1 89 ? -1.284 13.124 12.860 1.00 82.25 89 ASP A N 1
ATOM 711 C CA . ASP A 1 89 ? -1.007 13.689 11.535 1.00 82.25 89 ASP A CA 1
ATOM 712 C C . ASP A 1 89 ? 0.490 13.707 11.187 1.00 82.25 89 ASP A C 1
ATOM 714 O O . ASP A 1 89 ? 0.873 13.289 10.103 1.00 82.25 89 ASP A O 1
ATOM 718 N N . GLU A 1 90 ? 1.366 14.049 12.140 1.00 86.56 90 GLU A N 1
ATOM 719 C CA . GLU A 1 90 ? 2.824 14.077 11.916 1.00 86.56 90 GLU A CA 1
ATOM 720 C C . GLU A 1 90 ? 3.436 12.705 11.568 1.00 86.56 90 GLU A C 1
ATOM 722 O O . GLU A 1 90 ? 4.541 12.641 11.029 1.00 86.56 90 GLU A O 1
ATOM 727 N N . LYS A 1 91 ? 2.753 11.604 11.908 1.00 89.94 91 LYS A N 1
ATOM 728 C CA . LYS A 1 91 ? 3.188 10.233 11.599 1.00 89.94 91 LYS A CA 1
ATOM 729 C C . LYS A 1 91 ? 2.541 9.681 10.330 1.00 89.94 91 LYS A C 1
ATOM 731 O O . LYS A 1 91 ? 3.003 8.664 9.818 1.00 89.94 91 LYS A O 1
ATOM 736 N N . VAL A 1 92 ? 1.454 10.295 9.866 1.00 94.88 92 VAL A N 1
ATOM 737 C CA . VAL A 1 92 ? 0.716 9.847 8.687 1.00 94.88 92 VAL A CA 1
ATOM 738 C C . VAL A 1 92 ? 1.384 10.433 7.451 1.00 94.88 92 VAL A C 1
ATOM 740 O O . VAL A 1 92 ? 1.550 11.639 7.319 1.00 94.88 92 VAL A O 1
ATOM 743 N N . PHE A 1 93 ? 1.765 9.558 6.531 1.00 96.00 93 PHE A N 1
ATOM 744 C CA . PHE A 1 93 ? 2.336 9.955 5.251 1.00 96.00 93 PHE A CA 1
ATOM 745 C C . PHE A 1 93 ? 1.250 10.363 4.253 1.00 96.00 93 PHE A C 1
ATOM 747 O O . PHE A 1 93 ? 1.383 11.370 3.561 1.00 96.00 93 PHE A O 1
ATOM 754 N N . PHE A 1 94 ? 0.174 9.577 4.179 1.00 95.62 94 PHE A N 1
ATOM 755 C CA . PHE A 1 94 ? -0.892 9.766 3.202 1.00 95.62 94 PHE A CA 1
ATOM 756 C C . PHE A 1 94 ? -2.252 9.328 3.753 1.00 95.62 94 PHE A C 1
ATOM 758 O O . PHE A 1 94 ? -2.331 8.504 4.669 1.00 95.62 94 PHE A O 1
ATOM 765 N N . TYR A 1 95 ? -3.320 9.881 3.183 1.00 95.50 95 TYR A N 1
ATOM 766 C CA . TYR A 1 95 ? -4.701 9.644 3.591 1.00 95.50 95 TYR A CA 1
ATOM 767 C C . TYR A 1 95 ? -5.486 8.995 2.455 1.00 95.50 95 TYR A C 1
ATOM 769 O O . TYR A 1 95 ? -5.562 9.538 1.358 1.00 95.50 95 TYR A O 1
ATOM 777 N N . CYS A 1 96 ? -6.117 7.869 2.757 1.00 96.31 96 CYS A N 1
ATOM 778 C CA . CYS A 1 96 ? -6.979 7.109 1.868 1.00 96.31 96 CYS A CA 1
ATOM 779 C C . CYS A 1 96 ? -8.388 7.015 2.452 1.00 96.31 96 CYS A C 1
ATOM 781 O O . CYS A 1 96 ? -8.580 6.931 3.665 1.00 96.31 96 CYS A O 1
ATOM 783 N N . ASN A 1 97 ? -9.394 6.956 1.587 1.00 95.56 97 ASN A N 1
ATOM 784 C CA . ASN A 1 97 ? -10.772 6.676 1.972 1.00 95.56 97 ASN A CA 1
ATOM 785 C C . ASN A 1 97 ? -11.068 5.165 1.934 1.00 95.56 97 ASN A C 1
ATOM 787 O O . ASN A 1 97 ? -11.875 4.688 1.132 1.00 95.56 97 ASN A O 1
ATOM 791 N N . GLY A 1 98 ? -10.399 4.411 2.805 1.00 95.81 98 GLY A N 1
ATOM 792 C CA . GLY A 1 98 ? -10.540 2.960 2.922 1.00 95.81 98 GLY A CA 1
ATOM 793 C C . GLY A 1 98 ? -9.626 2.146 1.997 1.00 95.81 98 GLY A C 1
ATOM 794 O O . GLY A 1 98 ? -8.739 2.670 1.324 1.00 95.81 98 GLY A O 1
ATOM 795 N N . ILE A 1 99 ? -9.846 0.827 1.987 1.00 96.75 99 ILE A N 1
ATOM 796 C CA . ILE A 1 99 ? -8.962 -0.165 1.348 1.00 96.75 99 ILE A CA 1
ATOM 797 C C . ILE A 1 99 ? -8.920 -0.053 -0.177 1.00 96.75 99 ILE A C 1
ATOM 799 O O . ILE A 1 99 ? -7.863 -0.230 -0.772 1.00 96.75 99 ILE A O 1
ATOM 803 N N . GLU A 1 100 ? -10.038 0.260 -0.832 1.00 96.94 100 GLU A N 1
ATOM 804 C CA . GLU A 1 100 ? -10.049 0.423 -2.295 1.00 96.94 100 GLU A CA 1
ATOM 805 C C . GLU A 1 100 ? -9.170 1.594 -2.745 1.00 96.94 100 GLU A C 1
ATOM 807 O O . GLU A 1 100 ? -8.486 1.507 -3.763 1.00 96.94 100 GLU A O 1
ATOM 812 N N . ASP A 1 101 ? -9.148 2.667 -1.956 1.00 97.25 101 ASP A N 1
ATOM 813 C CA . ASP A 1 101 ? -8.309 3.830 -2.222 1.00 97.25 101 ASP A CA 1
ATOM 814 C C . ASP A 1 101 ? -6.830 3.511 -1.946 1.00 97.25 101 ASP A C 1
ATOM 816 O O . ASP A 1 101 ? -5.974 3.826 -2.768 1.00 97.25 101 ASP A O 1
ATOM 820 N N . LEU A 1 102 ? -6.533 2.753 -0.881 1.00 97.81 102 LEU A N 1
ATOM 821 C CA . LEU A 1 102 ? -5.189 2.213 -0.626 1.00 97.81 102 LEU A CA 1
ATOM 822 C C . LEU A 1 102 ? -4.683 1.359 -1.801 1.00 97.81 102 LEU A C 1
ATOM 824 O O . LEU A 1 102 ? -3.561 1.547 -2.262 1.00 97.81 102 LEU A O 1
ATOM 828 N N . LYS A 1 103 ? -5.517 0.450 -2.323 1.00 97.81 103 LYS A N 1
ATOM 829 C CA . LYS A 1 103 ? -5.190 -0.389 -3.490 1.00 97.81 103 LYS A CA 1
ATOM 830 C C . LYS A 1 103 ? -4.921 0.429 -4.748 1.00 97.81 103 LYS A C 1
ATOM 832 O O . LYS A 1 103 ? -4.138 0.002 -5.595 1.00 97.81 103 LYS A O 1
ATOM 837 N N . SER A 1 104 ? -5.564 1.586 -4.886 1.00 97.19 104 SER A N 1
ATOM 838 C CA . SER A 1 104 ? -5.334 2.474 -6.025 1.00 97.19 104 SER A CA 1
ATOM 839 C C . SER A 1 104 ? -3.918 3.063 -6.030 1.00 97.19 104 SER A C 1
ATOM 841 O O . SER A 1 104 ? -3.375 3.293 -7.104 1.00 97.19 104 SER A O 1
ATOM 843 N N . LEU A 1 105 ? -3.270 3.197 -4.863 1.00 97.31 105 LEU A N 1
ATOM 844 C CA . LEU A 1 105 ? -1.893 3.694 -4.758 1.00 97.31 105 LEU A CA 1
ATOM 845 C C . LEU A 1 105 ? -0.846 2.735 -5.340 1.00 97.31 105 LEU A C 1
ATOM 847 O O . LEU A 1 105 ? 0.285 3.153 -5.575 1.00 97.31 105 LEU A O 1
ATOM 851 N N . ALA A 1 106 ? -1.187 1.465 -5.577 1.00 96.38 106 ALA A N 1
ATOM 852 C CA . ALA A 1 106 ? -0.303 0.530 -6.276 1.00 96.38 106 ALA A CA 1
ATOM 853 C C . ALA A 1 106 ? -0.209 0.831 -7.785 1.00 96.38 106 ALA A C 1
ATOM 855 O O . ALA A 1 106 ? 0.733 0.403 -8.449 1.00 96.38 106 ALA A O 1
ATOM 856 N N . GLU A 1 107 ? -1.176 1.568 -8.342 1.00 95.00 107 GLU A N 1
ATOM 857 C CA . GLU A 1 107 ? -1.178 1.940 -9.753 1.00 95.00 107 GLU A CA 1
ATOM 858 C C . GLU A 1 107 ? -0.124 3.006 -10.063 1.00 95.00 107 GLU A C 1
ATOM 860 O O . GLU A 1 107 ? 0.167 3.910 -9.280 1.00 95.00 107 GLU A O 1
ATOM 865 N N . PHE A 1 108 ? 0.421 2.953 -11.279 1.00 89.62 108 PHE A N 1
ATOM 866 C CA . PHE A 1 108 ? 1.382 3.965 -11.722 1.00 89.62 108 PHE A CA 1
ATOM 867 C C . PHE A 1 108 ? 0.732 5.333 -12.003 1.00 89.62 108 PHE A C 1
ATOM 869 O O . PHE A 1 108 ? 1.431 6.341 -12.104 1.00 89.62 108 PHE A O 1
ATOM 876 N N . GLU A 1 109 ? -0.589 5.418 -12.124 1.00 88.00 109 GLU A N 1
ATOM 877 C CA . GLU A 1 109 ? -1.311 6.684 -12.301 1.00 88.00 109 GLU A CA 1
ATOM 878 C C . GLU A 1 109 ? -1.747 7.262 -10.942 1.00 88.00 109 GLU A C 1
ATOM 880 O O . GLU A 1 109 ? -2.015 6.510 -10.015 1.00 88.00 109 GLU A O 1
ATOM 885 N N . GLY A 1 110 ? -1.828 8.592 -10.808 1.00 88.56 110 GLY A N 1
ATOM 886 C CA . GLY A 1 110 ? -2.313 9.249 -9.584 1.00 88.56 110 GLY A CA 1
ATOM 887 C C . GLY A 1 110 ? -1.247 10.093 -8.887 1.00 88.56 110 GLY A C 1
ATOM 888 O O . GLY A 1 110 ? -1.027 11.232 -9.291 1.00 88.56 110 GLY A O 1
ATOM 889 N N . GLU A 1 111 ? -0.616 9.534 -7.854 1.00 94.25 111 GLU A N 1
ATOM 890 C CA . GLU A 1 111 ? 0.343 10.230 -6.978 1.00 94.25 111 GLU A CA 1
ATOM 891 C C . GLU A 1 111 ? 1.776 10.262 -7.543 1.00 94.25 111 GLU A C 1
ATOM 893 O O . GLU A 1 111 ? 2.069 9.629 -8.554 1.00 94.25 111 GLU A O 1
ATOM 898 N N . ASP A 1 112 ? 2.707 10.961 -6.892 1.00 93.44 112 ASP A N 1
ATOM 899 C CA . ASP A 1 112 ? 4.131 10.986 -7.291 1.00 93.44 112 ASP A CA 1
ATOM 900 C C . ASP A 1 112 ? 4.924 9.742 -6.821 1.00 93.44 112 ASP A C 1
ATOM 902 O O . ASP A 1 112 ? 6.106 9.574 -7.130 1.00 93.44 112 ASP A O 1
ATOM 906 N N . PHE A 1 113 ? 4.260 8.829 -6.112 1.00 94.44 113 PHE A N 1
ATOM 907 C CA . PHE A 1 113 ? 4.789 7.551 -5.639 1.00 94.44 113 PHE A CA 1
ATOM 908 C C . PHE A 1 113 ? 3.868 6.393 -6.050 1.00 94.44 113 PHE A C 1
ATOM 910 O O . PHE A 1 113 ? 2.751 6.609 -6.527 1.00 94.44 113 PHE A O 1
ATOM 917 N N . ILE A 1 114 ? 4.354 5.164 -5.893 1.00 94.88 114 ILE A N 1
ATOM 918 C CA . ILE A 1 114 ? 3.547 3.939 -5.946 1.00 94.88 114 ILE A CA 1
ATOM 919 C C . ILE A 1 114 ? 3.714 3.153 -4.652 1.00 94.88 114 ILE A C 1
ATOM 921 O O . ILE A 1 114 ? 4.792 3.164 -4.059 1.00 94.88 114 ILE A O 1
ATOM 925 N N . LEU A 1 115 ? 2.670 2.446 -4.242 1.00 96.25 115 LEU A N 1
ATOM 926 C CA . LEU A 1 115 ? 2.721 1.456 -3.175 1.00 96.25 115 LEU A CA 1
ATOM 927 C C . LEU A 1 115 ? 3.301 0.151 -3.731 1.00 96.25 115 LEU A C 1
ATOM 929 O O . LEU A 1 115 ? 2.792 -0.403 -4.706 1.00 96.25 115 LEU A O 1
ATOM 933 N N . THR A 1 116 ? 4.396 -0.312 -3.136 1.00 94.88 116 THR A N 1
ATOM 934 C CA . THR A 1 116 ? 5.109 -1.526 -3.564 1.00 94.88 116 THR A CA 1
ATOM 935 C C . THR A 1 116 ? 4.819 -2.718 -2.670 1.00 94.88 116 THR A C 1
ATOM 937 O O . THR A 1 116 ? 4.964 -3.846 -3.123 1.00 94.88 116 THR A O 1
ATOM 940 N N . ASP A 1 117 ? 4.425 -2.475 -1.419 1.00 96.12 117 ASP A N 1
ATOM 941 C CA . ASP A 1 117 ? 4.029 -3.524 -0.483 1.00 96.12 117 ASP A CA 1
ATOM 942 C C . ASP A 1 117 ? 3.115 -2.966 0.622 1.00 96.12 117 ASP A C 1
ATOM 944 O O . ASP A 1 117 ? 3.183 -1.785 0.981 1.00 96.12 117 ASP A O 1
ATOM 948 N N . CYS A 1 118 ? 2.270 -3.820 1.193 1.00 97.62 118 CYS A N 1
ATOM 949 C CA . CYS A 1 118 ? 1.490 -3.546 2.391 1.00 97.62 118 CYS A CA 1
ATOM 950 C C . CYS A 1 118 ? 1.829 -4.598 3.447 1.00 97.62 118 CYS A C 1
ATOM 952 O O . CYS A 1 118 ? 1.501 -5.766 3.307 1.00 97.62 118 CYS A O 1
ATOM 954 N N . ILE A 1 119 ? 2.445 -4.174 4.547 1.00 96.75 119 ILE A N 1
ATOM 955 C CA . ILE A 1 119 ? 3.005 -5.071 5.562 1.00 96.75 119 ILE A CA 1
ATOM 956 C C . ILE A 1 119 ? 1.940 -5.481 6.584 1.00 96.75 119 ILE A C 1
ATOM 958 O O . ILE A 1 119 ? 1.902 -6.627 7.034 1.00 96.75 119 ILE A O 1
ATOM 962 N N . SER A 1 120 ? 1.098 -4.538 7.026 1.00 97.06 120 SER A N 1
ATOM 963 C CA . SER A 1 120 ? 0.092 -4.813 8.061 1.00 97.06 120 SER A CA 1
ATOM 964 C C . SER A 1 120 ? -1.018 -3.766 8.129 1.00 97.06 120 SER A C 1
ATOM 966 O O . SER A 1 120 ? -0.828 -2.616 7.732 1.00 97.06 120 SER A O 1
ATOM 968 N N . LEU A 1 121 ? -2.158 -4.168 8.697 1.00 97.50 121 LEU A N 1
ATOM 969 C CA . LEU A 1 121 ? -3.313 -3.315 8.981 1.00 97.50 121 LEU A CA 1
ATOM 970 C C . LEU A 1 121 ? -3.537 -3.224 10.496 1.00 97.50 121 LEU A C 1
ATOM 972 O O . LEU A 1 121 ? -3.379 -4.213 11.214 1.00 97.50 121 LEU A O 1
ATOM 976 N N . THR A 1 122 ? -3.888 -2.037 10.990 1.00 94.50 122 THR A N 1
ATOM 977 C CA . THR A 1 122 ? -4.018 -1.762 12.430 1.00 94.50 122 THR A CA 1
ATOM 978 C C . THR A 1 122 ? -5.036 -0.656 12.718 1.00 94.50 122 THR A C 1
ATOM 980 O O . THR A 1 122 ? -5.373 0.156 11.859 1.00 94.50 122 THR A O 1
ATOM 983 N N . THR A 1 123 ? -5.535 -0.608 13.951 1.00 91.56 123 THR A N 1
ATOM 984 C CA . THR A 1 123 ? -6.330 0.507 14.499 1.00 91.56 123 THR A CA 1
ATOM 985 C C . THR A 1 123 ? -5.503 1.457 15.367 1.00 91.56 123 THR A C 1
ATOM 987 O O . THR A 1 123 ? -6.013 2.490 15.790 1.00 91.56 123 THR A O 1
ATOM 990 N N . GLU A 1 124 ? -4.244 1.117 15.648 1.00 85.19 124 GLU A N 1
ATOM 991 C CA . GLU A 1 124 ? -3.354 1.840 16.565 1.00 85.19 124 GLU A CA 1
ATOM 992 C C . GLU A 1 124 ? -2.033 2.231 15.883 1.00 85.19 124 GLU A C 1
ATOM 994 O O . GLU A 1 124 ? -1.572 1.535 14.974 1.00 85.19 124 GLU A O 1
ATOM 999 N N . LEU A 1 125 ? -1.434 3.335 16.350 1.00 80.50 125 LEU A N 1
ATOM 1000 C CA . LEU A 1 125 ? -0.271 4.035 15.775 1.00 80.50 125 LEU A CA 1
ATOM 1001 C C . LEU A 1 125 ? 0.835 4.295 16.814 1.00 80.50 125 LEU A C 1
ATOM 1003 O O . LEU A 1 125 ? 0.503 4.476 18.007 1.00 80.50 125 LEU A O 1
#

pLDDT: mean 88.43, std 9.58, range [64.19, 98.38]

Organism: NCBI:txid1796613

Sequence (125 aa):
MINPNDKSFRNYTDEAFIYGWCDDCKTGVVLSDVDEVKEDIDRLYAD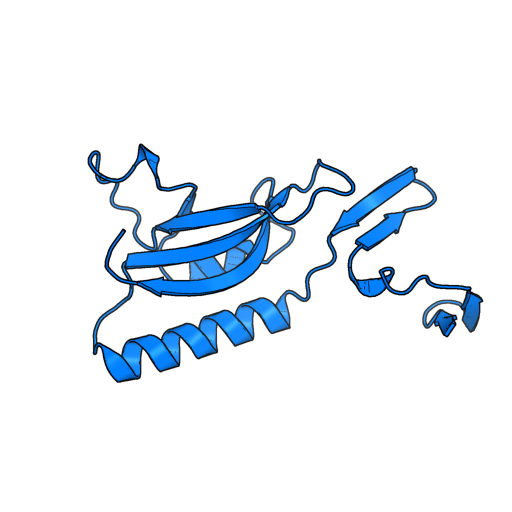YYAGHETEPLYAQCEIAWKDESFVEPQPVTIKLSVDADDATDEKVFFYCNGIEDLKSLAEFEGEDFILTDCISLTTEL